Protein AF-A0A0F9MBW1-F1 (afdb_monomer)

pLDDT: mean 80.06, std 17.2, range [32.16, 95.31]

Structure (mmCIF, N/CA/C/O backbone):
data_AF-A0A0F9MBW1-F1
#
_entry.id   AF-A0A0F9MBW1-F1
#
loop_
_atom_site.group_PDB
_atom_site.id
_atom_site.type_symbol
_atom_site.label_atom_id
_atom_site.label_alt_id
_atom_site.label_comp_id
_atom_site.label_asym_id
_atom_site.label_entity_id
_atom_site.label_seq_id
_atom_site.pdbx_PDB_ins_code
_atom_site.Cartn_x
_atom_site.Cartn_y
_atom_site.Cartn_z
_atom_site.occupancy
_atom_site.B_iso_or_equiv
_atom_site.auth_seq_id
_atom_site.auth_comp_id
_atom_site.auth_asym_id
_atom_site.auth_atom_id
_atom_site.pdbx_PDB_model_num
ATOM 1 N N . PHE A 1 1 ? 19.759 -4.753 -9.877 1.00 51.06 1 PHE A N 1
ATOM 2 C CA . PHE A 1 1 ? 18.745 -3.764 -10.312 1.00 51.06 1 PHE A CA 1
ATOM 3 C C . PHE A 1 1 ? 19.351 -2.525 -10.999 1.00 51.06 1 PHE A C 1
ATOM 5 O O . PHE A 1 1 ? 18.823 -1.432 -10.860 1.00 51.06 1 PHE A O 1
ATOM 12 N N . GLY A 1 2 ? 20.449 -2.662 -11.759 1.00 46.53 2 GLY A N 1
ATOM 13 C CA . GLY A 1 2 ? 21.080 -1.531 -12.467 1.00 46.53 2 GLY A CA 1
ATOM 14 C C . GLY A 1 2 ? 20.546 -1.282 -13.882 1.00 46.53 2 GLY A C 1
ATOM 15 O O . GLY A 1 2 ? 20.955 -0.316 -14.520 1.00 46.53 2 GLY A O 1
ATOM 16 N N . ASP A 1 3 ? 19.652 -2.148 -14.358 1.00 53.72 3 ASP A N 1
ATOM 17 C CA . ASP A 1 3 ? 19.204 -2.194 -15.747 1.00 53.72 3 ASP A CA 1
ATOM 18 C C . ASP A 1 3 ? 18.261 -1.012 -16.078 1.00 53.72 3 ASP A C 1
ATOM 20 O O . ASP A 1 3 ? 17.336 -0.731 -15.304 1.00 53.72 3 ASP A O 1
ATOM 24 N N . PRO A 1 4 ? 18.495 -0.282 -17.187 1.00 54.12 4 PRO A N 1
ATOM 25 C CA . PRO A 1 4 ? 17.701 0.880 -17.587 1.00 54.12 4 PRO A CA 1
ATOM 26 C C . PRO A 1 4 ? 16.202 0.599 -17.759 1.00 54.12 4 PRO A C 1
ATOM 28 O O . PRO A 1 4 ? 15.406 1.523 -17.580 1.00 54.12 4 PRO A O 1
ATOM 31 N N . CYS A 1 5 ? 15.783 -0.648 -18.011 1.00 55.19 5 CYS A N 1
ATOM 32 C CA . CYS A 1 5 ? 14.356 -0.991 -18.090 1.00 55.19 5 CYS A CA 1
ATOM 33 C C . CYS A 1 5 ? 13.585 -0.747 -16.773 1.00 55.19 5 CYS A C 1
ATOM 35 O O . CYS A 1 5 ? 12.372 -0.544 -16.796 1.00 55.19 5 CYS A O 1
ATOM 37 N N . TYR A 1 6 ? 14.283 -0.672 -15.633 1.00 55.78 6 TYR A N 1
ATOM 38 C CA . TYR A 1 6 ? 13.708 -0.319 -14.328 1.00 55.78 6 TYR A CA 1
ATOM 39 C C . TYR A 1 6 ? 13.744 1.183 -14.018 1.00 55.78 6 TYR A C 1
ATOM 41 O O . TYR A 1 6 ? 13.388 1.569 -12.907 1.00 55.78 6 TYR A O 1
ATOM 49 N N . LYS A 1 7 ? 14.188 2.032 -14.954 1.00 57.25 7 LYS A N 1
ATOM 50 C CA . LYS A 1 7 ? 14.360 3.483 -14.750 1.00 57.25 7 LYS A CA 1
ATOM 51 C C . LYS A 1 7 ? 13.475 4.346 -15.650 1.00 57.25 7 LYS A C 1
ATOM 53 O O . LYS A 1 7 ? 13.418 5.551 -15.445 1.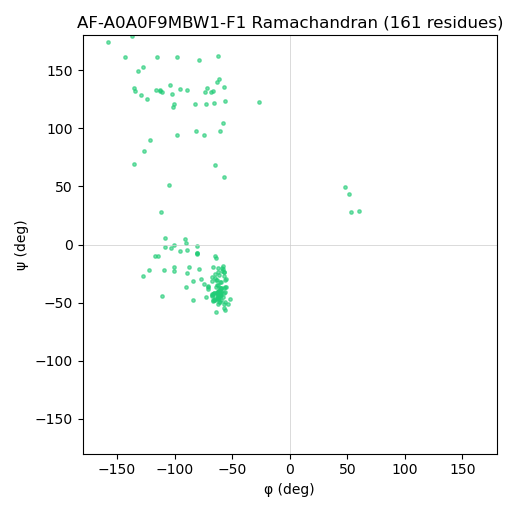00 57.25 7 LYS A O 1
ATOM 58 N N . ILE A 1 8 ? 12.807 3.749 -16.636 1.00 62.84 8 ILE A N 1
ATOM 59 C CA . ILE A 1 8 ? 12.010 4.476 -17.628 1.00 62.84 8 ILE A CA 1
ATOM 60 C C . ILE A 1 8 ? 10.529 4.370 -17.261 1.00 62.84 8 ILE A C 1
ATOM 62 O O . ILE A 1 8 ? 9.966 3.275 -17.212 1.00 62.84 8 ILE A O 1
ATOM 66 N N . GLY A 1 9 ? 9.898 5.514 -17.003 1.00 63.94 9 GLY A N 1
ATOM 67 C CA . GLY A 1 9 ? 8.449 5.616 -16.888 1.00 63.94 9 GLY A CA 1
ATOM 68 C C . GLY A 1 9 ? 7.769 5.651 -18.257 1.00 63.94 9 GLY A C 1
ATOM 69 O O . GLY A 1 9 ? 8.372 5.975 -19.279 1.00 63.94 9 GLY A O 1
ATOM 70 N N . SER A 1 10 ? 6.487 5.306 -18.295 1.00 77.44 10 SER A N 1
ATOM 71 C CA . SER A 1 10 ? 5.646 5.447 -19.488 1.00 77.44 10 SER A CA 1
ATOM 72 C C . SER A 1 10 ? 4.238 5.850 -19.076 1.00 77.44 10 SER A C 1
ATOM 74 O O . SER A 1 10 ? 3.841 5.635 -17.930 1.00 77.44 10 SER A O 1
ATOM 76 N N . SER A 1 11 ? 3.453 6.382 -20.012 1.00 82.62 11 SER A N 1
ATOM 77 C CA . SER A 1 11 ? 2.034 6.673 -19.770 1.00 82.62 11 SER A CA 1
ATOM 78 C C . SER A 1 11 ? 1.263 5.437 -19.288 1.00 82.62 11 SER A C 1
ATOM 80 O O . SER A 1 11 ? 0.457 5.541 -18.373 1.00 82.62 11 SER A O 1
ATOM 82 N N . LYS A 1 12 ? 1.586 4.243 -19.804 1.00 85.19 12 LYS A N 1
ATOM 83 C CA . LYS A 1 12 ? 0.986 2.981 -19.336 1.00 85.19 12 LYS A CA 1
ATOM 84 C C . LYS A 1 12 ? 1.358 2.646 -17.890 1.00 85.19 12 LYS A C 1
ATOM 86 O O . LYS A 1 12 ? 0.507 2.199 -17.129 1.00 85.19 12 LYS A O 1
ATOM 91 N N . LEU A 1 13 ? 2.619 2.856 -17.503 1.00 83.94 13 LEU A N 1
ATOM 92 C CA . LEU A 1 13 ? 3.056 2.651 -16.116 1.00 83.94 13 LEU A CA 1
ATOM 93 C C . LEU A 1 13 ? 2.426 3.678 -15.166 1.00 83.94 13 LEU A C 1
ATOM 95 O O . LEU A 1 13 ? 2.151 3.354 -14.016 1.00 83.94 13 LEU A O 1
ATOM 99 N N . MET A 1 14 ? 2.161 4.890 -15.650 1.00 86.06 14 MET A N 1
ATOM 100 C CA . MET A 1 14 ? 1.424 5.913 -14.912 1.00 86.06 14 MET A CA 1
ATOM 101 C C . MET A 1 14 ? -0.040 5.509 -14.703 1.00 86.06 14 MET A C 1
ATOM 103 O O . MET A 1 14 ? -0.518 5.563 -13.574 1.00 86.06 14 MET A O 1
ATOM 107 N N . ASP A 1 15 ? -0.744 5.060 -15.745 1.00 88.31 15 ASP A N 1
ATOM 108 C CA . ASP A 1 15 ? -2.126 4.580 -15.605 1.00 88.31 15 ASP A CA 1
ATOM 109 C C . ASP A 1 15 ? -2.202 3.397 -14.629 1.00 88.31 15 ASP A C 1
ATOM 111 O O . ASP A 1 15 ? -3.085 3.338 -13.772 1.00 88.31 15 ASP A O 1
ATOM 115 N N . PHE A 1 16 ? -1.223 2.489 -14.703 1.00 90.25 16 PHE A N 1
ATOM 116 C CA . PHE A 1 16 ? -1.067 1.404 -13.741 1.00 90.25 16 PHE A CA 1
ATOM 117 C C . PHE A 1 16 ? -0.853 1.921 -12.313 1.00 90.25 16 PHE A C 1
ATOM 119 O O . PHE A 1 16 ? -1.553 1.481 -11.404 1.00 90.25 16 PHE A O 1
ATOM 126 N N . CYS A 1 17 ? 0.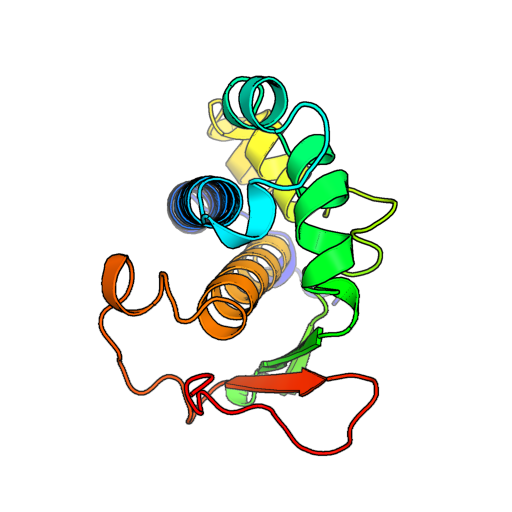075 2.865 -12.117 1.00 91.81 17 CYS A N 1
ATOM 127 C CA . CYS A 1 17 ? 0.342 3.499 -10.825 1.00 91.81 17 CYS A CA 1
ATOM 128 C C . CYS A 1 17 ? -0.929 4.090 -10.215 1.00 91.81 17 CYS A C 1
ATOM 130 O O . CYS A 1 17 ? -1.254 3.795 -9.068 1.00 91.81 17 CYS A O 1
ATOM 132 N N . LEU A 1 18 ? -1.661 4.895 -10.991 1.00 92.56 18 LEU A N 1
ATOM 133 C CA . LEU A 1 18 ? -2.877 5.557 -10.528 1.00 92.56 18 LEU A CA 1
ATOM 134 C C . LEU A 1 18 ? -3.944 4.537 -10.144 1.00 92.56 18 LEU A C 1
ATOM 136 O O . LEU A 1 18 ? -4.564 4.674 -9.091 1.00 92.56 18 LEU A O 1
ATOM 140 N N . LYS A 1 19 ? -4.124 3.495 -10.961 1.00 92.75 19 LYS A N 1
ATOM 141 C CA . LYS A 1 19 ? -5.088 2.434 -10.680 1.00 92.75 19 LYS A CA 1
ATOM 142 C C . LYS A 1 19 ? -4.710 1.666 -9.415 1.00 92.75 19 LYS A C 1
ATOM 144 O O . LYS A 1 19 ? -5.476 1.663 -8.461 1.00 92.75 19 LYS A O 1
ATOM 149 N N . VAL A 1 20 ? -3.516 1.075 -9.370 1.00 92.88 20 VAL A N 1
ATOM 150 C CA . VAL A 1 20 ? -3.070 0.255 -8.231 1.00 92.88 20 VAL A CA 1
ATOM 151 C C . VAL A 1 20 ? -2.963 1.074 -6.946 1.00 92.88 20 VAL A C 1
ATOM 153 O O . VAL A 1 20 ? -3.395 0.611 -5.897 1.00 92.88 20 VAL A O 1
ATOM 156 N N . GLY A 1 21 ? -2.441 2.299 -7.012 1.00 93.31 21 GLY A N 1
ATOM 157 C CA . GLY A 1 21 ? -2.371 3.197 -5.859 1.00 93.31 21 GLY A CA 1
ATOM 158 C C . GLY A 1 21 ? -3.752 3.542 -5.298 1.00 93.31 21 GLY A C 1
ATOM 159 O O . GLY A 1 21 ? -3.932 3.529 -4.080 1.00 93.31 21 GLY A O 1
ATOM 160 N N . THR A 1 22 ? -4.738 3.770 -6.173 1.00 92.69 22 THR A N 1
ATOM 161 C CA . THR A 1 22 ? -6.130 4.009 -5.762 1.00 92.69 22 THR A CA 1
ATOM 162 C C . THR A 1 22 ? -6.731 2.772 -5.100 1.00 92.69 22 THR A C 1
ATOM 164 O O . THR A 1 22 ? -7.315 2.899 -4.027 1.00 92.69 22 THR A O 1
ATOM 167 N N . GLU A 1 23 ? -6.549 1.581 -5.680 1.00 91.38 23 GLU A N 1
ATOM 168 C CA . GLU A 1 23 ? -7.043 0.322 -5.095 1.00 91.38 23 GLU A CA 1
ATOM 169 C C . GLU A 1 23 ? -6.444 0.067 -3.707 1.00 91.38 23 GLU A C 1
ATOM 171 O O . GLU A 1 23 ? -7.159 -0.271 -2.767 1.00 91.38 23 GLU A O 1
ATOM 176 N N . ILE A 1 24 ? -5.140 0.300 -3.539 1.00 93.88 24 ILE A N 1
ATOM 177 C CA . ILE A 1 24 ? -4.467 0.177 -2.241 1.00 93.88 24 ILE A CA 1
ATOM 178 C C . ILE A 1 24 ? -5.036 1.173 -1.226 1.00 93.88 24 ILE A C 1
ATOM 180 O O . ILE A 1 24 ? -5.311 0.796 -0.087 1.00 93.88 24 ILE A O 1
ATOM 184 N N . GLU A 1 25 ? -5.217 2.443 -1.611 1.00 93.31 25 GLU A N 1
ATOM 185 C CA . GLU A 1 25 ? -5.844 3.437 -0.734 1.00 93.31 25 GLU A CA 1
ATOM 186 C C . GLU A 1 25 ? -7.268 3.018 -0.356 1.00 93.31 25 GLU A C 1
ATOM 188 O O . GLU A 1 25 ? -7.660 3.205 0.789 1.00 93.31 25 GLU A O 1
ATOM 193 N N . THR A 1 26 ? -8.049 2.465 -1.282 1.00 91.00 26 THR A N 1
ATOM 194 C CA . THR A 1 26 ? -9.402 1.960 -1.005 1.00 91.00 26 THR A CA 1
ATOM 195 C C . THR A 1 26 ? -9.367 0.778 -0.040 1.00 91.00 26 THR A C 1
ATOM 197 O O . THR A 1 26 ? -10.064 0.807 0.970 1.00 91.00 26 THR A O 1
ATOM 200 N N . LEU A 1 27 ? -8.501 -0.211 -0.265 1.00 90.31 27 LEU A N 1
ATOM 201 C CA . LEU A 1 27 ? -8.364 -1.358 0.634 1.00 90.31 27 LEU A CA 1
ATOM 202 C C . LEU A 1 27 ? -7.954 -0.953 2.042 1.00 90.31 27 LEU A C 1
ATOM 204 O O . LEU A 1 27 ? -8.528 -1.450 3.003 1.00 90.31 27 LEU A O 1
ATOM 208 N N . PHE A 1 28 ? -6.998 -0.036 2.195 1.00 93.56 28 PHE A N 1
ATOM 209 C CA . PHE A 1 28 ? -6.631 0.444 3.525 1.00 93.56 28 PHE A CA 1
ATOM 210 C C . PHE A 1 28 ? -7.810 1.096 4.255 1.00 93.56 28 PHE A C 1
ATOM 212 O O . PHE A 1 28 ? -7.949 0.913 5.466 1.00 93.56 28 PHE A O 1
ATOM 219 N N . ARG A 1 29 ? -8.670 1.824 3.533 1.00 92.00 29 ARG A N 1
ATOM 220 C CA . ARG A 1 29 ? -9.888 2.419 4.099 1.00 92.00 29 ARG A CA 1
ATOM 221 C C . ARG A 1 29 ? -10.884 1.354 4.534 1.00 92.00 29 ARG A C 1
ATOM 223 O O . ARG A 1 29 ? -11.360 1.410 5.663 1.00 92.00 29 ARG A O 1
ATOM 230 N N . GLU A 1 30 ? -11.145 0.372 3.678 1.00 89.81 30 GLU A N 1
ATOM 231 C CA . GLU A 1 30 ? -12.034 -0.748 4.000 1.00 89.81 30 GLU A CA 1
ATOM 232 C C . GLU A 1 30 ? -11.516 -1.555 5.195 1.00 89.81 30 GLU A C 1
ATOM 234 O O . GLU A 1 30 ? -12.265 -1.800 6.140 1.00 89.81 30 GLU A O 1
ATOM 239 N N . ILE A 1 31 ? -10.213 -1.858 5.225 1.00 90.00 31 ILE A N 1
ATOM 240 C CA . ILE A 1 31 ? -9.557 -2.518 6.359 1.00 90.00 31 ILE A CA 1
ATOM 241 C C . ILE A 1 31 ? -9.771 -1.714 7.641 1.00 90.00 31 ILE A C 1
ATOM 243 O O . ILE A 1 31 ? -10.162 -2.280 8.658 1.00 90.00 31 ILE A O 1
ATOM 247 N N . LEU A 1 32 ? -9.525 -0.401 7.616 1.00 92.06 32 LEU A N 1
ATOM 248 C CA . LEU A 1 32 ? -9.674 0.462 8.791 1.00 92.06 32 LEU A CA 1
ATOM 249 C C . LEU A 1 32 ? -11.134 0.552 9.280 1.00 92.06 32 LEU A C 1
ATOM 251 O O . LEU A 1 32 ? -11.384 0.749 10.474 1.00 92.06 32 LEU A O 1
ATOM 255 N N . ASN A 1 33 ? -12.098 0.407 8.371 1.00 91.25 33 ASN A N 1
ATOM 256 C CA . ASN A 1 33 ? -13.530 0.404 8.668 1.00 91.25 33 ASN A CA 1
ATOM 257 C C . ASN A 1 33 ? -14.052 -0.945 9.185 1.00 91.25 33 ASN A C 1
ATOM 259 O O . ASN A 1 33 ? -15.186 -1.014 9.656 1.00 91.25 33 ASN A O 1
ATOM 263 N N . ASP A 1 34 ? -13.241 -2.003 9.157 1.00 89.00 34 ASP A N 1
ATOM 264 C CA . ASP A 1 34 ? -13.605 -3.297 9.727 1.00 89.00 34 ASP A CA 1
ATOM 265 C C . ASP A 1 34 ? -13.811 -3.189 11.254 1.00 89.00 34 ASP A C 1
ATOM 267 O O . ASP A 1 34 ? -13.054 -2.523 11.973 1.00 89.00 34 ASP A O 1
ATOM 271 N N . LYS A 1 35 ? -14.839 -3.886 11.754 1.00 89.62 35 LYS A N 1
ATOM 272 C CA . LYS A 1 35 ? -15.238 -3.913 13.169 1.00 89.62 35 LYS A CA 1
ATOM 273 C C . LYS A 1 35 ? -14.121 -4.371 14.106 1.00 89.62 35 LYS A C 1
ATOM 275 O O . LYS A 1 35 ? -14.109 -3.995 15.276 1.00 89.62 35 LYS A O 1
ATOM 280 N N . LYS A 1 36 ? -13.129 -5.126 13.613 1.00 88.56 36 LYS A N 1
ATOM 281 C CA . LYS A 1 36 ? -11.957 -5.546 14.409 1.00 88.56 36 LYS A CA 1
ATOM 282 C C . LYS A 1 36 ? -11.160 -4.368 14.996 1.00 88.56 36 LYS A C 1
ATOM 284 O O . LYS A 1 36 ? -10.324 -4.568 15.882 1.00 88.56 36 LYS A O 1
ATOM 289 N N . PHE A 1 37 ? -11.344 -3.165 14.452 1.00 91.38 37 PHE A N 1
ATOM 290 C CA . PHE A 1 37 ? -10.683 -1.942 14.899 1.00 91.38 37 PHE A CA 1
ATOM 291 C C . PHE A 1 37 ? -11.563 -1.062 15.790 1.00 91.38 37 PHE A C 1
ATOM 293 O O . PHE A 1 37 ? -11.082 -0.040 16.263 1.00 91.38 37 PHE A O 1
ATOM 300 N N . ASP A 1 38 ? -12.812 -1.445 16.077 1.00 92.44 38 ASP A N 1
ATOM 301 C CA . ASP A 1 38 ? -13.738 -0.619 16.868 1.00 92.44 38 ASP A CA 1
ATOM 302 C C . ASP A 1 38 ? -13.246 -0.373 18.306 1.00 92.44 38 ASP A C 1
ATOM 304 O O . ASP A 1 38 ? -13.609 0.628 18.919 1.00 92.44 38 ASP A O 1
ATOM 308 N N . SER A 1 39 ? -12.381 -1.247 18.831 1.00 93.00 39 SER A N 1
ATOM 309 C CA . SER A 1 39 ? -11.755 -1.092 20.149 1.00 93.00 39 SER A CA 1
ATOM 310 C C . SER A 1 39 ? -10.555 -0.135 20.168 1.00 93.00 39 SER A C 1
ATOM 312 O O . SER A 1 39 ? -10.001 0.121 21.235 1.00 93.00 39 SER A O 1
ATOM 314 N N . GLU A 1 40 ? -10.089 0.350 19.014 1.00 93.38 40 GLU A N 1
ATOM 315 C CA . GLU A 1 40 ? -8.950 1.266 18.945 1.00 93.38 40 GLU A CA 1
ATOM 316 C C . GLU A 1 40 ? -9.335 2.656 19.465 1.00 93.38 40 GLU A C 1
ATOM 318 O O . GLU A 1 40 ? -10.353 3.233 19.079 1.00 93.38 40 GLU A O 1
ATOM 323 N N . HIS A 1 41 ? -8.479 3.244 20.302 1.00 92.94 41 HIS A N 1
ATOM 324 C CA . HIS A 1 41 ? -8.704 4.596 20.817 1.00 92.94 41 HIS A CA 1
ATOM 325 C C . HIS A 1 41 ? -8.843 5.609 19.668 1.00 92.94 41 HIS A C 1
ATOM 327 O O . HIS A 1 41 ? -8.060 5.569 18.713 1.00 92.94 41 HIS A O 1
ATOM 333 N N . ASP A 1 42 ? -9.822 6.511 19.745 1.00 93.62 42 ASP A N 1
ATOM 334 C CA . ASP A 1 42 ? -10.136 7.520 18.721 1.00 93.62 42 ASP A CA 1
ATOM 335 C C . ASP A 1 42 ? -10.353 6.967 17.299 1.00 93.62 42 ASP A C 1
ATOM 337 O O . ASP A 1 42 ? -10.104 7.664 16.308 1.00 93.62 42 ASP A O 1
ATOM 341 N N . ILE A 1 43 ? -10.808 5.715 17.155 1.00 94.69 43 ILE A N 1
ATOM 342 C CA . ILE A 1 43 ? -10.976 5.095 15.832 1.00 94.69 43 ILE A CA 1
ATOM 343 C C . ILE A 1 43 ? -11.892 5.902 14.906 1.00 94.69 43 ILE A C 1
ATOM 345 O O . ILE A 1 43 ? -11.594 6.023 13.722 1.00 94.69 43 ILE A O 1
ATOM 349 N N . ALA A 1 44 ? -12.948 6.532 15.429 1.00 94.00 44 ALA A N 1
ATOM 350 C CA . ALA A 1 44 ? -13.840 7.379 14.635 1.00 94.00 44 ALA A CA 1
ATOM 351 C C . ALA A 1 44 ? -13.101 8.575 14.002 1.00 94.00 44 ALA A C 1
ATOM 353 O O . ALA A 1 44 ? -13.264 8.853 12.815 1.00 94.00 44 ALA A O 1
ATOM 354 N N . ILE A 1 45 ? -12.222 9.240 14.761 1.00 93.62 45 ILE A N 1
ATOM 355 C CA . ILE A 1 45 ? -11.403 10.353 14.257 1.00 93.62 45 ILE A CA 1
ATOM 356 C C . ILE A 1 45 ? -10.404 9.837 13.216 1.00 93.62 45 ILE A C 1
ATOM 358 O O . ILE A 1 45 ? -10.235 10.444 12.159 1.00 93.62 45 ILE A O 1
ATOM 362 N N . LYS A 1 46 ? -9.767 8.691 13.481 1.00 94.00 46 LYS A N 1
ATOM 363 C CA . LYS A 1 46 ? -8.805 8.062 12.562 1.00 94.00 46 LYS A CA 1
ATOM 364 C C . LYS A 1 46 ? -9.457 7.612 11.248 1.00 94.00 46 LYS A C 1
ATOM 366 O O . LYS A 1 46 ? -8.846 7.768 10.194 1.00 94.00 46 LYS A O 1
ATOM 371 N N . ARG A 1 47 ? -10.699 7.116 11.294 1.00 94.25 47 ARG A N 1
ATOM 372 C CA . ARG A 1 47 ? -11.514 6.772 10.115 1.00 94.25 47 ARG A CA 1
ATOM 373 C C . ARG A 1 47 ? -11.920 7.996 9.299 1.00 94.25 47 ARG A C 1
ATOM 375 O O . ARG A 1 47 ? -12.072 7.864 8.095 1.00 94.25 47 ARG A O 1
ATOM 382 N N . ASN A 1 48 ? -12.037 9.173 9.909 1.00 93.00 48 ASN A N 1
ATOM 383 C CA . ASN A 1 48 ? -12.303 10.413 9.175 1.00 93.00 48 ASN A CA 1
ATOM 384 C C . ASN A 1 48 ? -11.022 11.047 8.604 1.00 93.00 48 ASN A C 1
ATOM 386 O O . ASN A 1 48 ? -11.056 11.644 7.534 1.00 93.00 48 ASN A O 1
ATOM 390 N N . ASN A 1 49 ? -9.879 10.876 9.278 1.00 92.19 49 ASN A N 1
ATOM 391 C CA . ASN A 1 49 ? -8.585 11.457 8.896 1.00 92.19 49 ASN A CA 1
ATOM 392 C C . ASN A 1 49 ? -7.632 10.418 8.287 1.00 92.19 49 ASN A C 1
ATOM 394 O O . ASN A 1 49 ? -6.483 10.273 8.709 1.00 92.19 49 ASN A O 1
ATOM 398 N N . GLN A 1 50 ? -8.117 9.680 7.294 1.00 89.88 50 GLN A N 1
ATOM 399 C CA . GLN A 1 50 ? -7.402 8.565 6.676 1.00 89.88 50 GLN A CA 1
ATOM 400 C C . GLN A 1 50 ? -6.142 9.027 5.936 1.00 89.88 50 GLN A C 1
ATOM 402 O O . GLN A 1 50 ? -6.194 9.836 5.012 1.00 89.88 50 GLN A O 1
ATOM 407 N N . ASN A 1 51 ? -4.994 8.484 6.333 1.00 92.12 51 ASN A N 1
ATOM 408 C CA . ASN A 1 51 ? -3.706 8.706 5.687 1.00 92.12 51 ASN A CA 1
ATOM 409 C C . ASN A 1 51 ? -2.740 7.560 6.027 1.00 92.12 51 ASN A C 1
ATOM 411 O O . ASN A 1 51 ? -3.036 6.692 6.850 1.00 92.12 51 ASN A O 1
ATOM 415 N N . 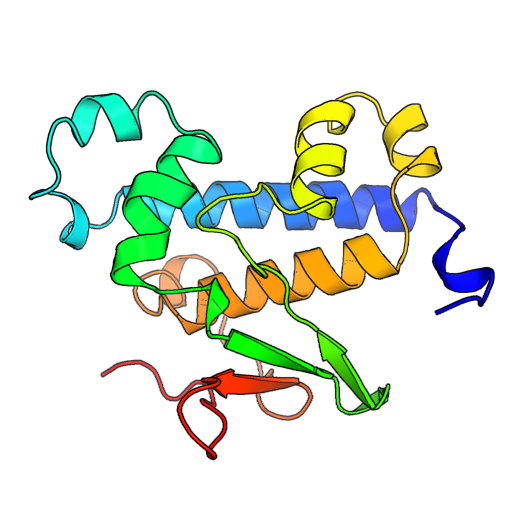ILE A 1 52 ? -1.558 7.572 5.411 1.00 92.94 52 ILE A N 1
ATOM 416 C CA . ILE A 1 52 ? -0.579 6.496 5.578 1.00 92.94 52 ILE A CA 1
ATOM 417 C C . ILE A 1 52 ? -0.067 6.349 7.014 1.00 92.94 52 ILE A C 1
ATOM 419 O O . ILE A 1 52 ? 0.238 5.237 7.432 1.00 92.94 52 ILE A O 1
ATOM 423 N N . ASP A 1 53 ? 0.003 7.430 7.793 1.00 94.19 53 ASP A N 1
ATOM 424 C CA . ASP A 1 53 ? 0.417 7.366 9.197 1.00 94.19 53 ASP A CA 1
ATOM 425 C C . ASP A 1 53 ? -0.651 6.699 10.064 1.00 94.19 53 ASP A C 1
ATOM 427 O O . ASP A 1 53 ? -0.319 5.901 10.941 1.00 94.19 53 ASP A O 1
ATOM 431 N N . VAL A 1 54 ? -1.932 6.941 9.770 1.00 94.88 54 VAL A N 1
ATOM 432 C CA . VAL A 1 54 ? -3.038 6.209 10.400 1.00 94.88 54 VAL A CA 1
ATOM 433 C C . VAL A 1 54 ? -2.945 4.718 10.086 1.00 94.88 54 VAL A C 1
ATOM 435 O O . VAL A 1 54 ? -3.023 3.901 11.003 1.00 94.88 54 VAL A O 1
ATOM 438 N N . TYR A 1 55 ? -2.711 4.344 8.826 1.00 94.31 55 TYR A N 1
ATOM 439 C CA . TYR A 1 55 ? -2.585 2.933 8.448 1.00 94.31 55 TYR A CA 1
ATOM 440 C C . TYR A 1 55 ? -1.394 2.265 9.142 1.00 94.31 55 TYR A C 1
ATOM 442 O O . TYR A 1 55 ? -1.553 1.199 9.734 1.00 94.31 55 TYR A O 1
ATOM 450 N N . LYS A 1 56 ? -0.230 2.922 9.184 1.00 94.25 56 LYS A N 1
ATOM 451 C CA . LYS A 1 56 ? 0.935 2.431 9.939 1.00 94.25 56 LYS A CA 1
ATOM 452 C C . LYS A 1 56 ? 0.648 2.276 11.431 1.00 94.25 56 LYS A C 1
ATOM 454 O O . LYS A 1 56 ? 1.135 1.343 12.049 1.00 94.25 56 LYS A O 1
ATOM 459 N N . LYS A 1 57 ? -0.129 3.177 12.033 1.00 93.50 57 LYS A N 1
ATOM 460 C CA . LYS A 1 57 ? -0.403 3.134 13.476 1.00 93.50 57 LYS A CA 1
ATOM 461 C C . LYS A 1 57 ? -1.436 2.076 13.863 1.00 93.50 57 LYS A C 1
ATOM 463 O O . LYS A 1 57 ? -1.395 1.597 14.989 1.00 93.50 57 LYS A O 1
ATOM 468 N N . ILE A 1 58 ? -2.376 1.758 12.975 1.00 93.19 58 ILE A N 1
ATOM 469 C CA . ILE A 1 58 ? -3.547 0.932 13.311 1.00 93.19 58 ILE A CA 1
ATOM 470 C C . ILE A 1 58 ? -3.504 -0.439 12.653 1.00 93.19 58 ILE A C 1
ATOM 472 O O . ILE A 1 58 ? -3.776 -1.445 13.300 1.00 93.19 58 ILE A O 1
ATOM 476 N N . ILE A 1 59 ? -3.148 -0.489 11.373 1.00 91.75 59 ILE A N 1
ATOM 477 C CA . ILE A 1 59 ? -3.199 -1.712 10.572 1.00 91.75 59 ILE A CA 1
ATOM 478 C C . ILE A 1 59 ? -1.921 -2.523 10.792 1.00 91.75 59 ILE A C 1
ATOM 480 O O . ILE A 1 59 ? -1.999 -3.712 11.090 1.00 91.75 59 ILE A O 1
ATOM 484 N N . GLU A 1 60 ? -0.749 -1.885 10.729 1.00 91.38 60 GLU A N 1
ATOM 485 C CA . GLU A 1 60 ? 0.534 -2.590 10.872 1.00 91.38 60 GLU A CA 1
ATOM 486 C C . GLU A 1 60 ? 0.683 -3.368 12.192 1.00 91.38 60 GLU A C 1
ATOM 488 O O . GLU A 1 60 ? 1.137 -4.504 12.123 1.00 91.38 60 GLU A O 1
ATOM 493 N N . PRO A 1 61 ? 0.277 -2.872 13.381 1.00 90.12 61 PRO A N 1
ATOM 494 C CA . PRO A 1 61 ? 0.419 -3.651 14.614 1.00 90.12 61 PRO A CA 1
ATOM 495 C C . PRO A 1 61 ? -0.431 -4.924 14.660 1.00 90.12 61 PRO A C 1
ATOM 497 O O . PRO A 1 61 ? -0.081 -5.851 15.383 1.00 90.12 61 PRO A O 1
ATOM 500 N N . LYS A 1 62 ? -1.551 -4.975 13.922 1.00 88.12 62 LYS A N 1
ATOM 501 C CA . LYS A 1 62 ? -2.425 -6.159 13.882 1.00 88.12 62 LYS A CA 1
ATOM 502 C C . LYS A 1 62 ? -2.043 -7.136 12.779 1.00 88.12 62 LYS A C 1
ATOM 504 O O . LYS A 1 62 ? -2.194 -8.338 12.964 1.00 88.12 62 LYS A O 1
ATOM 509 N N . TYR A 1 63 ? -1.602 -6.622 11.634 1.00 84.69 63 TYR A N 1
ATOM 510 C CA . TYR A 1 63 ? -1.314 -7.445 10.460 1.00 84.69 63 TYR A CA 1
ATOM 511 C C . TYR A 1 63 ? 0.162 -7.740 10.255 1.00 84.69 63 TYR A C 1
ATOM 513 O O . TYR A 1 63 ? 0.474 -8.678 9.534 1.00 84.69 63 TYR A O 1
ATOM 521 N N . GLU A 1 64 ? 1.054 -6.952 10.852 1.00 88.75 64 GLU A N 1
ATOM 522 C CA . GLU A 1 64 ? 2.506 -7.073 10.724 1.00 88.75 64 GLU A CA 1
ATOM 523 C C . GLU A 1 64 ? 2.954 -7.218 9.261 1.00 88.75 64 GLU A C 1
ATOM 525 O O . GLU A 1 64 ? 3.734 -8.106 8.921 1.00 88.75 64 GLU A O 1
ATOM 530 N N . LEU A 1 65 ? 2.468 -6.340 8.372 1.00 89.62 65 LEU A N 1
ATOM 531 C CA . LEU A 1 65 ? 2.682 -6.437 6.924 1.00 89.62 65 LEU A CA 1
ATOM 532 C C . LEU A 1 65 ? 4.172 -6.461 6.557 1.00 89.62 65 LEU A C 1
ATOM 534 O O . LEU A 1 65 ? 4.557 -7.060 5.553 1.00 89.62 65 LEU A O 1
ATOM 538 N N . ARG A 1 66 ? 5.030 -5.857 7.391 1.00 89.81 66 ARG A N 1
ATOM 539 C CA . ARG A 1 66 ? 6.494 -5.917 7.257 1.00 89.81 66 ARG A CA 1
ATOM 540 C C . ARG A 1 66 ? 7.080 -7.331 7.295 1.00 89.81 66 ARG A C 1
ATOM 542 O O . ARG A 1 66 ? 8.216 -7.506 6.860 1.00 89.81 66 ARG A O 1
ATOM 549 N N . ARG A 1 67 ? 6.367 -8.297 7.888 1.00 87.56 67 ARG A N 1
ATOM 550 C CA . ARG A 1 67 ? 6.811 -9.690 8.040 1.00 87.56 67 ARG A CA 1
ATOM 551 C C . ARG A 1 67 ? 6.602 -10.509 6.778 1.00 87.56 67 ARG A C 1
ATOM 553 O O . ARG A 1 67 ? 7.069 -11.638 6.744 1.00 87.56 67 ARG A O 1
ATOM 560 N N . TYR A 1 68 ? 5.942 -9.963 5.761 1.00 86.75 68 TYR A N 1
ATOM 561 C CA . TYR A 1 68 ? 5.671 -10.702 4.539 1.00 86.75 68 TYR A CA 1
ATOM 562 C C . TYR A 1 68 ? 6.576 -10.275 3.393 1.00 86.75 68 TYR A C 1
ATOM 564 O O . TYR A 1 68 ? 6.792 -9.084 3.138 1.00 86.75 68 TYR A O 1
ATOM 572 N N . SER A 1 69 ? 7.051 -11.277 2.663 1.00 88.00 69 SER A N 1
ATOM 573 C CA . SER A 1 69 ? 7.676 -11.116 1.358 1.00 88.00 69 SER A CA 1
ATOM 574 C C . SER A 1 69 ? 6.837 -11.791 0.276 1.00 88.00 69 SER A C 1
ATOM 576 O O . SER A 1 69 ? 5.962 -12.619 0.543 1.00 88.00 69 SER A O 1
ATOM 578 N N . LEU A 1 70 ? 7.088 -11.396 -0.967 1.00 86.00 70 LEU A N 1
ATOM 579 C CA . LEU A 1 70 ? 6.476 -11.975 -2.155 1.00 86.00 70 LEU A CA 1
ATOM 580 C C . LEU A 1 70 ? 7.565 -12.462 -3.094 1.00 86.00 70 LEU A C 1
ATOM 582 O O . LEU A 1 70 ? 8.408 -11.669 -3.519 1.00 86.00 70 LEU A O 1
ATOM 586 N N . PHE A 1 71 ? 7.498 -13.731 -3.482 1.00 83.38 71 PHE A N 1
ATOM 587 C CA . PHE A 1 71 ? 8.359 -14.287 -4.514 1.00 83.38 71 PHE A CA 1
ATOM 588 C C . PHE A 1 71 ? 7.620 -14.374 -5.847 1.00 83.38 71 PHE A C 1
ATOM 590 O O . PHE A 1 71 ? 6.592 -15.042 -5.987 1.00 83.38 71 PHE A O 1
ATOM 597 N N . VAL A 1 72 ? 8.169 -13.701 -6.855 1.00 79.81 72 VAL A N 1
ATOM 598 C CA . VAL A 1 72 ? 7.615 -13.648 -8.207 1.00 79.81 72 VAL A CA 1
ATOM 599 C C . VAL A 1 72 ? 8.349 -14.664 -9.074 1.00 79.81 72 VAL A C 1
ATOM 601 O O . VAL A 1 72 ? 9.407 -14.371 -9.640 1.00 79.81 72 VAL A O 1
ATOM 604 N N . LYS A 1 73 ? 7.779 -15.872 -9.188 1.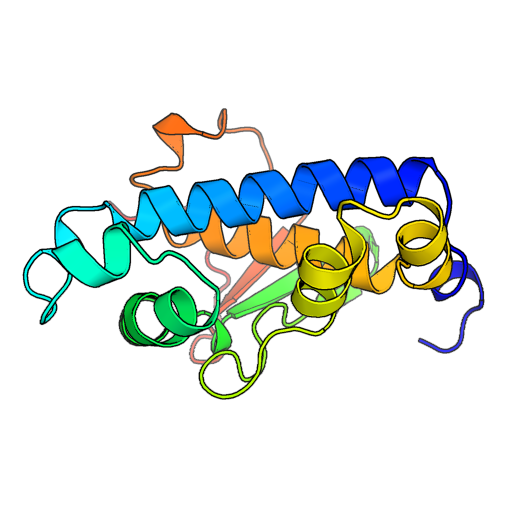00 76.62 73 LYS A N 1
ATOM 605 C CA . LYS A 1 73 ? 8.423 -17.032 -9.834 1.00 76.62 73 LYS A CA 1
ATOM 606 C C . LYS A 1 73 ? 8.964 -16.754 -11.241 1.00 76.62 73 LYS A C 1
ATOM 608 O O . LYS A 1 73 ? 10.115 -17.120 -11.484 1.00 76.62 73 LYS A O 1
ATOM 613 N N . PRO A 1 74 ? 8.217 -16.102 -12.162 1.00 75.19 74 PRO A N 1
ATOM 614 C CA . PRO A 1 74 ? 8.683 -15.918 -13.539 1.00 75.19 74 PRO A CA 1
ATOM 615 C C . PRO A 1 74 ? 9.994 -15.137 -13.659 1.00 75.19 74 PRO A C 1
ATOM 617 O O . PRO A 1 74 ? 10.785 -15.408 -14.556 1.00 75.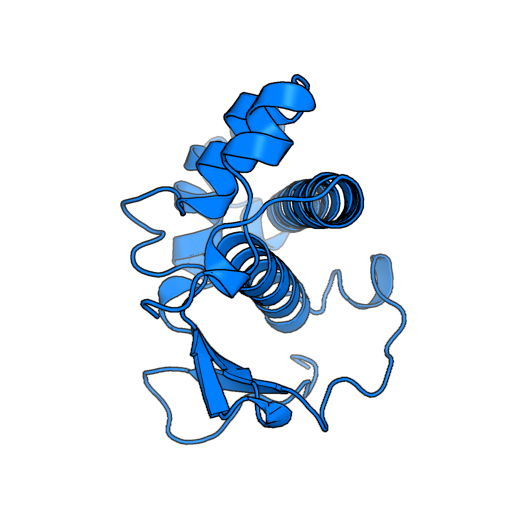19 74 PRO A O 1
ATOM 620 N N . ILE A 1 75 ? 10.235 -14.191 -12.748 1.00 79.56 75 ILE A N 1
ATOM 621 C CA . ILE A 1 75 ? 11.440 -13.349 -12.744 1.00 79.56 75 ILE A CA 1
ATOM 622 C C . ILE A 1 75 ? 12.412 -13.703 -11.614 1.00 79.56 75 ILE A C 1
ATOM 624 O O . ILE A 1 75 ? 13.486 -13.115 -11.539 1.00 79.56 75 ILE A O 1
ATOM 628 N N . LYS A 1 76 ? 12.058 -14.671 -10.756 1.00 84.19 76 LYS A N 1
ATOM 629 C CA . LYS A 1 76 ? 12.843 -15.123 -9.596 1.00 84.19 76 LYS A CA 1
ATOM 630 C C . LYS A 1 76 ? 13.281 -13.971 -8.686 1.00 84.19 76 LYS A C 1
ATOM 632 O O . LYS A 1 76 ? 14.428 -13.913 -8.250 1.00 84.19 76 LYS A O 1
ATOM 637 N N . VAL A 1 77 ? 12.365 -13.041 -8.425 1.00 84.62 77 VAL A N 1
ATOM 638 C CA . VAL A 1 77 ? 12.611 -11.886 -7.554 1.00 84.62 77 VAL A CA 1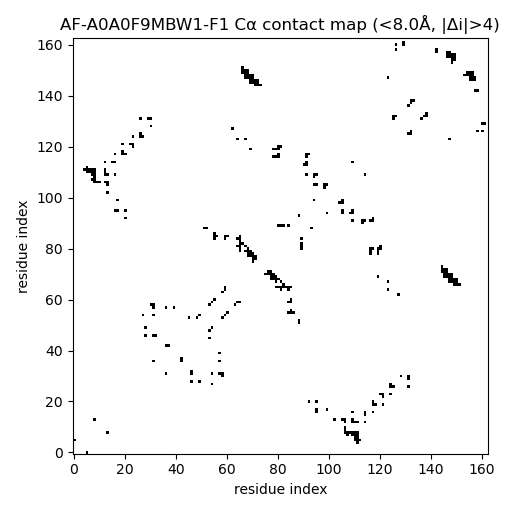
ATOM 639 C C . VAL A 1 77 ? 11.762 -12.010 -6.303 1.00 84.62 77 VAL A C 1
ATOM 641 O O . VAL A 1 77 ? 10.555 -12.227 -6.392 1.00 84.62 77 VAL A O 1
ATOM 644 N N . GLU A 1 78 ? 12.396 -11.813 -5.155 1.00 89.00 78 GLU A N 1
ATOM 645 C CA . GLU A 1 78 ? 11.716 -11.585 -3.888 1.00 89.00 78 GLU A CA 1
ATOM 646 C C . GLU A 1 78 ? 11.593 -10.079 -3.625 1.00 89.00 78 GLU A C 1
ATOM 648 O O . GLU A 1 78 ? 12.556 -9.324 -3.799 1.00 89.00 78 GLU A O 1
ATOM 653 N N . ILE A 1 79 ? 10.405 -9.631 -3.222 1.00 89.94 79 ILE A N 1
ATOM 654 C CA . ILE A 1 79 ? 10.134 -8.234 -2.878 1.00 89.94 79 ILE A CA 1
ATOM 655 C C . ILE A 1 79 ? 9.503 -8.113 -1.494 1.00 89.94 79 ILE A C 1
ATOM 657 O O . ILE A 1 79 ? 8.779 -8.995 -1.038 1.00 89.94 79 ILE A O 1
ATOM 661 N N . PHE A 1 80 ? 9.730 -6.958 -0.867 1.00 93.25 80 PHE A N 1
ATOM 662 C CA . PHE A 1 80 ? 9.240 -6.622 0.470 1.00 93.25 80 PHE A CA 1
ATOM 663 C C . PHE A 1 80 ? 8.486 -5.284 0.420 1.00 93.25 80 PHE A C 1
ATOM 665 O O . PHE A 1 80 ? 9.063 -4.234 0.726 1.00 93.25 80 PHE A O 1
ATOM 672 N N . PRO A 1 81 ? 7.210 -5.274 -0.008 1.00 93.81 81 PRO A N 1
ATOM 673 C CA . PRO A 1 81 ? 6.476 -4.036 -0.285 1.00 93.81 81 PRO A CA 1
ATOM 674 C C . PRO A 1 81 ? 6.326 -3.093 0.912 1.00 93.81 81 PRO A C 1
ATOM 676 O O . PRO A 1 81 ? 6.322 -1.871 0.741 1.00 93.81 81 PRO A O 1
ATOM 679 N N . PHE A 1 82 ? 6.232 -3.676 2.109 1.00 94.06 82 PHE A N 1
ATOM 680 C CA . PHE A 1 82 ? 6.029 -3.003 3.392 1.00 94.06 82 PHE A CA 1
ATOM 681 C C . PHE A 1 82 ? 7.262 -3.102 4.301 1.00 94.06 82 PHE A C 1
ATOM 683 O O . PHE A 1 82 ? 7.156 -3.061 5.528 1.00 94.06 82 PHE A O 1
ATOM 690 N N . ILE A 1 83 ? 8.462 -3.222 3.724 1.00 91.25 83 ILE A N 1
ATOM 691 C CA . ILE A 1 83 ? 9.687 -3.251 4.526 1.00 91.25 83 ILE A CA 1
ATOM 692 C C . ILE A 1 83 ? 9.780 -1.997 5.411 1.00 91.25 83 ILE A C 1
ATOM 694 O O . ILE A 1 83 ? 9.734 -0.866 4.925 1.00 91.25 83 ILE A O 1
ATOM 698 N N . LYS A 1 84 ? 9.908 -2.203 6.729 1.00 89.62 84 LYS A N 1
ATOM 699 C CA . LYS A 1 84 ? 9.941 -1.138 7.754 1.00 89.62 84 LYS A CA 1
ATOM 700 C C . LYS A 1 84 ? 8.678 -0.262 7.798 1.00 89.62 84 LYS A C 1
ATOM 702 O O . LYS A 1 84 ? 8.769 0.901 8.199 1.00 89.62 84 LYS A O 1
ATOM 707 N N . PHE A 1 85 ? 7.514 -0.798 7.423 1.00 92.38 85 PHE A N 1
ATOM 708 C CA . PHE A 1 85 ? 6.272 -0.023 7.364 1.00 92.38 85 PHE A CA 1
ATOM 709 C C . PHE A 1 85 ? 5.904 0.647 8.693 1.00 92.38 85 PHE A C 1
ATOM 711 O O . PHE A 1 85 ? 5.417 1.765 8.676 1.00 92.38 85 PHE A O 1
ATOM 718 N N . GLU A 1 86 ? 6.263 0.065 9.840 1.00 89.00 86 GLU A N 1
ATOM 719 C CA . GLU A 1 86 ? 6.073 0.687 11.165 1.00 89.00 86 GLU A CA 1
ATOM 720 C C . GLU A 1 86 ? 6.702 2.088 11.315 1.00 89.00 86 GLU A C 1
ATOM 722 O O . GLU A 1 86 ? 6.211 2.915 12.078 1.00 89.00 86 GLU A O 1
ATOM 727 N N . SER A 1 87 ? 7.797 2.363 10.598 1.00 89.75 87 SER A N 1
ATOM 728 C CA . SER A 1 87 ? 8.617 3.569 10.788 1.00 89.75 87 SER A CA 1
ATOM 729 C C . SER A 1 87 ? 8.751 4.411 9.526 1.00 89.75 87 SER A C 1
ATOM 731 O O . SER A 1 87 ? 9.040 5.606 9.606 1.00 89.75 87 SER A O 1
ATOM 733 N N . LYS A 1 88 ? 8.548 3.822 8.342 1.00 93.25 88 LYS A N 1
ATOM 734 C CA . LYS A 1 88 ? 8.752 4.500 7.062 1.00 93.25 88 LYS A CA 1
ATOM 735 C C . LYS A 1 88 ? 7.609 4.229 6.103 1.00 93.25 88 LYS A C 1
ATOM 737 O O . LYS A 1 88 ? 7.196 3.096 5.889 1.00 93.25 88 LYS A O 1
ATOM 742 N N . THR A 1 89 ? 7.152 5.297 5.458 1.00 94.56 89 THR A N 1
ATOM 743 C CA . THR A 1 89 ? 6.263 5.176 4.304 1.00 94.56 89 THR A CA 1
ATOM 744 C C . THR A 1 89 ? 7.041 4.564 3.133 1.00 94.56 89 THR A C 1
ATOM 746 O O . THR A 1 89 ? 8.144 5.049 2.848 1.00 94.56 89 THR A O 1
ATOM 749 N N . PRO A 1 90 ? 6.510 3.534 2.448 1.00 94.69 90 PRO A N 1
ATOM 750 C CA . PRO A 1 90 ? 7.174 2.940 1.299 1.00 94.69 90 PRO A CA 1
ATOM 751 C C . PRO A 1 90 ? 7.355 3.961 0.177 1.00 94.69 90 PRO A C 1
ATOM 753 O O . PRO A 1 90 ? 6.485 4.799 -0.057 1.00 94.69 90 PRO A O 1
ATOM 756 N N . GLU A 1 91 ? 8.483 3.892 -0.526 1.00 93.44 91 GLU A N 1
ATOM 757 C CA . GLU A 1 91 ? 8.843 4.912 -1.517 1.00 93.44 91 GLU A CA 1
ATOM 758 C C . GLU A 1 91 ? 7.838 4.994 -2.671 1.00 93.44 91 GLU A C 1
ATOM 760 O O . GLU A 1 91 ? 7.421 6.087 -3.050 1.00 93.44 91 GLU A O 1
ATOM 765 N N . TRP A 1 92 ? 7.356 3.841 -3.146 1.00 94.06 92 TRP A N 1
ATOM 766 C CA . TRP A 1 92 ? 6.297 3.777 -4.153 1.00 94.06 92 TRP A CA 1
ATOM 767 C C . TRP A 1 92 ? 5.038 4.534 -3.691 1.00 94.06 92 TRP A C 1
ATOM 769 O O . TRP A 1 92 ? 4.466 5.297 -4.462 1.00 94.06 92 TRP A O 1
ATOM 779 N N . PHE A 1 93 ? 4.642 4.417 -2.419 1.00 95.31 93 PHE A N 1
ATOM 780 C CA . PHE A 1 93 ? 3.464 5.118 -1.905 1.00 95.31 93 PHE A CA 1
ATOM 781 C C . PHE A 1 93 ? 3.713 6.625 -1.800 1.00 95.31 93 PHE A C 1
ATOM 783 O O . PHE A 1 93 ? 2.836 7.405 -2.149 1.00 95.31 93 PHE A O 1
ATOM 790 N N . LYS A 1 94 ? 4.916 7.059 -1.391 1.00 94.81 94 LYS A N 1
ATOM 791 C CA . LYS A 1 94 ? 5.255 8.494 -1.348 1.00 94.81 94 LYS A CA 1
ATOM 792 C C . LYS A 1 94 ? 5.156 9.147 -2.721 1.00 94.81 94 LYS A C 1
ATOM 794 O O . LYS A 1 94 ? 4.561 10.215 -2.833 1.00 94.81 94 LYS A O 1
ATOM 799 N N . ILE A 1 95 ? 5.743 8.513 -3.739 1.00 93.31 95 ILE A N 1
ATOM 800 C CA . ILE A 1 95 ? 5.731 9.025 -5.114 1.00 93.31 95 ILE A CA 1
ATOM 801 C C . ILE A 1 95 ? 4.289 9.107 -5.612 1.00 93.31 95 ILE A C 1
ATOM 803 O O . ILE A 1 95 ? 3.862 10.166 -6.064 1.00 93.31 95 ILE A O 1
ATOM 807 N N . TYR A 1 96 ? 3.516 8.028 -5.446 1.00 94.56 96 TYR A N 1
ATOM 808 C CA . TYR A 1 96 ? 2.096 8.018 -5.793 1.00 94.56 96 TYR A CA 1
ATOM 809 C C . TYR A 1 96 ? 1.325 9.134 -5.071 1.00 94.56 96 TYR A C 1
ATOM 811 O O . TYR A 1 96 ? 0.725 9.977 -5.728 1.00 94.56 96 TYR A O 1
ATOM 819 N N . SER A 1 97 ? 1.363 9.209 -3.738 1.00 93.38 97 SER A N 1
ATOM 820 C CA . SER A 1 97 ? 0.574 10.193 -2.985 1.00 93.38 97 SER A CA 1
ATOM 821 C C . SER A 1 97 ? 0.948 11.637 -3.308 1.00 93.38 97 SER A C 1
ATOM 823 O O . SER A 1 97 ? 0.066 12.494 -3.319 1.00 93.38 97 SER A O 1
ATOM 825 N N . LYS A 1 98 ? 2.232 11.910 -3.575 1.00 93.94 98 LYS A N 1
ATOM 826 C CA . LYS A 1 98 ? 2.720 13.246 -3.933 1.00 93.94 98 LYS A CA 1
ATOM 827 C C . LYS A 1 98 ? 2.297 13.649 -5.346 1.00 93.94 98 LYS A C 1
ATOM 829 O O . LYS A 1 98 ? 1.844 14.773 -5.545 1.00 93.94 98 LYS A O 1
ATOM 834 N N . ASP A 1 99 ? 2.441 12.742 -6.311 1.00 93.38 99 ASP A N 1
ATOM 835 C CA . ASP A 1 99 ? 2.329 13.062 -7.736 1.00 93.38 99 ASP A CA 1
ATOM 836 C C . ASP A 1 99 ? 1.038 12.520 -8.395 1.00 93.38 99 ASP A C 1
ATOM 838 O O . ASP A 1 99 ? 0.852 12.704 -9.595 1.00 93.38 99 ASP A O 1
ATOM 842 N N . LYS A 1 100 ? 0.084 11.918 -7.657 1.00 91.31 100 LYS A N 1
ATOM 843 C CA . LYS A 1 100 ? -1.165 11.349 -8.230 1.00 91.31 100 LYS A CA 1
ATOM 844 C C . LYS A 1 100 ? -2.035 12.340 -9.011 1.00 91.31 100 LYS A C 1
ATOM 846 O O . LYS A 1 100 ? -2.824 11.931 -9.860 1.00 91.31 100 LYS A O 1
ATOM 851 N N . HIS A 1 101 ? -1.876 13.639 -8.764 1.00 92.12 101 HIS A N 1
ATOM 852 C CA . HIS A 1 101 ? -2.550 14.709 -9.510 1.00 92.12 101 HIS A CA 1
ATOM 853 C C . HIS A 1 101 ? -1.634 15.414 -10.530 1.00 92.12 101 HIS A C 1
ATOM 855 O O . HIS A 1 101 ? -2.106 16.257 -11.288 1.00 92.12 101 HIS A O 1
ATOM 861 N N . ASN A 1 102 ? -0.345 15.054 -10.595 1.00 91.00 102 ASN A N 1
ATOM 862 C CA . ASN A 1 102 ? 0.629 15.576 -11.552 1.00 91.00 102 ASN A CA 1
ATOM 863 C C . ASN A 1 102 ? 1.228 14.441 -12.396 1.00 91.00 102 ASN A C 1
ATOM 865 O O . ASN A 1 102 ? 2.268 13.860 -12.085 1.00 91.00 102 ASN A O 1
ATOM 869 N N . LYS A 1 103 ? 0.570 14.172 -13.525 1.00 85.06 103 LYS A N 1
ATOM 870 C CA . LYS A 1 103 ? 0.935 13.101 -14.460 1.00 85.06 103 LYS A CA 1
ATOM 871 C C . LYS A 1 103 ? 2.367 13.203 -14.992 1.00 85.06 103 LYS A C 1
ATOM 873 O O . LYS A 1 103 ? 3.022 12.179 -15.159 1.00 85.06 103 LYS A O 1
ATOM 878 N N . LEU A 1 104 ? 2.855 14.418 -15.253 1.00 86.94 104 LEU A N 1
ATOM 879 C CA . LEU A 1 104 ? 4.199 14.630 -15.797 1.00 86.94 104 LEU A CA 1
ATOM 880 C C . LEU A 1 104 ? 5.272 14.219 -14.788 1.00 86.94 104 LEU A C 1
ATOM 882 O O . LEU A 1 104 ? 6.165 13.445 -15.130 1.00 86.94 104 LEU A O 1
ATOM 886 N N . ASN A 1 105 ? 5.132 14.661 -13.537 1.00 88.31 105 ASN A N 1
ATOM 887 C CA . ASN A 1 105 ? 6.035 14.250 -12.462 1.00 88.31 105 ASN A CA 1
ATOM 888 C C . ASN A 1 105 ? 5.943 12.744 -12.208 1.00 88.31 105 ASN A C 1
ATOM 890 O O . ASN A 1 105 ? 6.963 12.078 -12.037 1.00 88.31 105 ASN A O 1
ATOM 894 N N . LEU A 1 106 ? 4.728 12.191 -12.234 1.00 87.38 106 LEU A N 1
ATOM 895 C CA . LEU A 1 106 ? 4.526 10.771 -11.988 1.00 87.38 106 LEU A CA 1
ATOM 896 C C . LEU A 1 106 ? 5.230 9.909 -13.045 1.00 87.38 106 LEU A C 1
ATOM 898 O O . LEU A 1 106 ? 5.880 8.940 -12.682 1.00 87.38 106 LEU A O 1
ATOM 902 N N . ILE A 1 107 ? 5.193 10.279 -14.330 1.00 86.81 107 ILE A N 1
ATOM 903 C CA . ILE A 1 107 ? 5.935 9.568 -15.391 1.00 86.81 107 ILE A CA 1
ATOM 904 C C . ILE A 1 107 ? 7.454 9.646 -15.180 1.00 86.81 107 ILE A C 1
ATOM 906 O O . ILE A 1 107 ? 8.158 8.690 -15.489 1.00 86.81 107 ILE A O 1
ATOM 910 N N . GLN A 1 108 ? 7.972 10.759 -14.664 1.00 86.06 108 GLN A N 1
ATOM 911 C CA . GLN A 1 108 ? 9.412 10.926 -14.436 1.00 86.06 108 GLN A CA 1
ATOM 912 C C . GLN A 1 108 ? 9.913 10.123 -13.230 1.00 86.06 108 GLN A C 1
ATOM 914 O O . GLN A 1 108 ? 11.037 9.624 -13.244 1.00 86.06 108 GLN A O 1
ATOM 919 N N . ASN A 1 109 ? 9.077 9.985 -12.199 1.00 88.56 109 ASN A N 1
ATOM 920 C CA . ASN A 1 109 ? 9.465 9.388 -10.921 1.00 88.56 109 ASN A CA 1
ATOM 921 C C . ASN A 1 109 ? 9.005 7.928 -10.771 1.00 88.56 109 ASN A C 1
ATOM 923 O O . ASN A 1 109 ? 9.572 7.166 -9.984 1.00 88.56 109 ASN A O 1
ATOM 927 N N . TRP A 1 110 ? 7.972 7.507 -11.504 1.00 89.31 110 TRP A N 1
ATOM 928 C CA . TRP A 1 110 ? 7.428 6.157 -11.428 1.00 89.31 110 TRP A CA 1
ATOM 929 C C . TRP A 1 110 ? 8.122 5.203 -12.396 1.00 89.31 110 TRP A C 1
ATOM 931 O O . TRP A 1 110 ? 8.269 5.482 -13.583 1.00 89.31 110 TRP A O 1
ATOM 941 N N . ASN A 1 111 ? 8.501 4.027 -11.900 1.00 88.50 111 ASN A N 1
ATOM 942 C CA . ASN A 1 111 ? 9.233 3.040 -12.678 1.00 88.50 111 ASN A CA 1
ATOM 943 C C . ASN A 1 111 ? 8.693 1.618 -12.449 1.00 88.50 111 ASN A C 1
ATOM 945 O O . ASN A 1 111 ? 7.748 1.390 -11.683 1.00 88.50 111 ASN A O 1
ATOM 949 N N . MET A 1 112 ? 9.288 0.637 -13.130 1.00 86.50 112 MET A N 1
ATOM 950 C CA . MET A 1 112 ? 8.849 -0.757 -13.037 1.00 86.50 112 MET A CA 1
ATOM 951 C C . MET A 1 112 ? 9.031 -1.344 -11.626 1.00 86.50 112 MET A C 1
ATOM 953 O O . MET A 1 112 ? 8.214 -2.152 -11.196 1.00 86.50 112 MET A O 1
ATOM 957 N N . MET A 1 113 ? 10.034 -0.899 -10.860 1.00 86.94 113 MET A N 1
ATOM 958 C CA . MET A 1 113 ? 10.202 -1.329 -9.465 1.00 86.94 113 MET A CA 1
ATOM 959 C C . MET A 1 113 ? 9.070 -0.808 -8.580 1.00 86.94 113 MET A C 1
ATOM 961 O O . MET A 1 113 ? 8.497 -1.576 -7.815 1.00 86.94 113 MET A O 1
ATOM 965 N N . HIS A 1 114 ? 8.683 0.462 -8.718 1.00 92.00 114 HIS A N 1
ATOM 966 C CA . HIS A 1 114 ? 7.522 1.004 -8.006 1.00 92.00 114 HIS A CA 1
ATOM 967 C C . HIS A 1 114 ? 6.235 0.255 -8.381 1.00 92.00 114 HIS A C 1
ATOM 969 O O . HIS A 1 114 ? 5.411 -0.045 -7.517 1.00 92.00 114 HIS A O 1
ATOM 975 N N . SER A 1 115 ? 6.103 -0.131 -9.653 1.00 91.38 115 SER A N 1
ATOM 976 C CA . SER A 1 115 ? 4.983 -0.947 -10.143 1.00 91.38 115 SER A CA 1
ATOM 977 C C . SER A 1 115 ? 4.958 -2.333 -9.495 1.00 91.38 115 SER A C 1
ATOM 979 O O . SER A 1 115 ? 3.927 -2.762 -8.989 1.00 91.38 115 SER A O 1
ATOM 981 N N . LEU A 1 116 ? 6.108 -3.007 -9.443 1.00 90.00 116 LEU A N 1
ATOM 982 C CA . LEU A 1 116 ? 6.248 -4.319 -8.820 1.00 90.00 116 LEU A CA 1
ATOM 983 C C . LEU A 1 116 ? 5.942 -4.271 -7.315 1.00 90.00 116 LEU A C 1
ATOM 985 O O . LEU A 1 116 ? 5.189 -5.098 -6.808 1.00 90.00 116 LEU A O 1
ATOM 989 N N . PHE A 1 117 ? 6.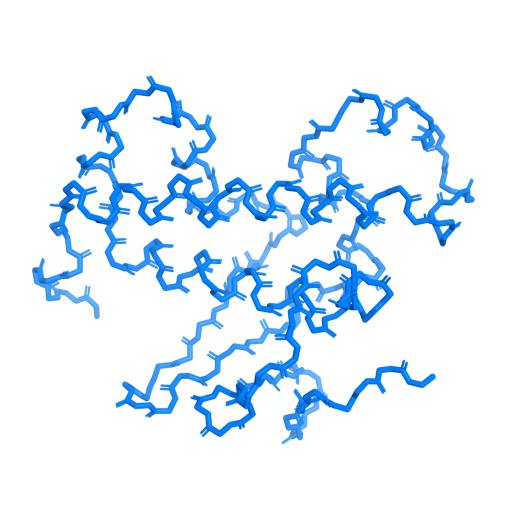486 -3.278 -6.607 1.00 93.19 117 PHE A N 1
ATOM 990 C CA . PHE A 1 117 ? 6.267 -3.109 -5.170 1.00 93.19 117 PHE A CA 1
ATOM 991 C C . PHE A 1 117 ? 4.819 -2.743 -4.842 1.00 93.19 117 PHE A C 1
ATOM 993 O O . PHE A 1 117 ? 4.258 -3.312 -3.913 1.00 93.19 117 PHE A O 1
ATOM 1000 N N . SER A 1 118 ? 4.198 -1.836 -5.600 1.00 94.69 118 SER A N 1
ATOM 1001 C CA . SER A 1 118 ? 2.788 -1.480 -5.390 1.00 94.69 118 SER A CA 1
ATOM 1002 C C . SER A 1 118 ? 1.856 -2.656 -5.681 1.00 94.69 118 SER A C 1
ATOM 1004 O O . SER A 1 118 ? 0.975 -2.939 -4.877 1.00 94.69 118 SER A O 1
ATOM 1006 N N . LEU A 1 119 ? 2.092 -3.420 -6.750 1.00 91.88 119 LEU A N 1
ATOM 1007 C CA . LEU A 1 119 ? 1.324 -4.641 -7.003 1.00 91.88 119 LEU A CA 1
ATOM 1008 C C . LEU A 1 119 ? 1.487 -5.661 -5.872 1.00 91.88 119 LEU A C 1
ATOM 1010 O O . LEU A 1 119 ? 0.512 -6.267 -5.436 1.00 91.88 119 LEU A O 1
ATOM 1014 N N . GLY A 1 120 ? 2.711 -5.827 -5.372 1.00 90.69 120 GLY A N 1
ATOM 1015 C CA . GLY A 1 120 ? 2.958 -6.691 -4.229 1.00 90.69 120 GLY A CA 1
ATOM 1016 C C . GLY A 1 120 ? 2.239 -6.215 -2.966 1.00 90.69 120 GLY A C 1
ATOM 1017 O O . GLY A 1 120 ? 1.616 -7.011 -2.272 1.00 90.69 120 GLY A O 1
ATOM 1018 N N . ALA A 1 121 ? 2.262 -4.912 -2.688 1.00 93.00 121 ALA A N 1
ATOM 1019 C CA . ALA A 1 121 ? 1.524 -4.329 -1.572 1.00 93.00 121 ALA A CA 1
ATOM 1020 C C . ALA A 1 121 ? 0.023 -4.616 -1.682 1.00 93.00 121 ALA A C 1
ATOM 1022 O O . ALA A 1 121 ? -0.586 -5.039 -0.703 1.00 93.00 121 ALA A O 1
ATOM 1023 N N . LEU A 1 122 ? -0.550 -4.446 -2.877 1.00 91.06 122 LEU A N 1
ATOM 1024 C CA . LEU A 1 122 ? -1.950 -4.756 -3.147 1.00 91.06 122 LEU A CA 1
ATOM 1025 C C . LEU A 1 122 ? -2.272 -6.221 -2.819 1.00 91.06 122 LEU A C 1
ATOM 1027 O O . LEU A 1 122 ? -3.195 -6.488 -2.057 1.00 91.06 122 LEU A O 1
ATOM 1031 N N . LEU A 1 123 ? -1.477 -7.161 -3.330 1.00 86.56 123 LEU A N 1
ATOM 1032 C CA . LEU A 1 123 ? -1.677 -8.591 -3.081 1.00 86.56 123 LEU A CA 1
ATOM 1033 C C . LEU A 1 123 ? -1.567 -8.952 -1.597 1.00 86.56 123 LEU A C 1
ATOM 1035 O O . LEU A 1 123 ? -2.397 -9.706 -1.094 1.00 86.56 123 LEU A O 1
ATOM 1039 N N . LEU A 1 124 ? -0.582 -8.395 -0.884 1.00 86.50 124 LEU A N 1
ATOM 1040 C CA . LEU A 1 124 ? -0.438 -8.621 0.555 1.00 86.50 124 LEU A CA 1
ATOM 1041 C C . LEU A 1 124 ? -1.649 -8.113 1.336 1.00 86.50 124 LEU A C 1
ATOM 1043 O O . LEU A 1 124 ? -2.059 -8.776 2.285 1.00 86.50 124 LEU A O 1
ATOM 1047 N N . LEU A 1 125 ? -2.221 -6.969 0.954 1.00 86.81 125 LEU A N 1
ATOM 1048 C CA . LEU A 1 125 ? -3.413 -6.431 1.612 1.00 86.81 125 LEU A CA 1
ATOM 1049 C C . LEU A 1 125 ? -4.642 -7.303 1.369 1.00 86.81 125 LEU A C 1
ATOM 1051 O O . LEU A 1 125 ? -5.375 -7.563 2.315 1.00 86.81 125 LEU A O 1
ATOM 1055 N N . VAL A 1 126 ? -4.841 -7.778 0.138 1.00 81.75 126 VAL A N 1
ATOM 1056 C CA . VAL A 1 126 ? -5.955 -8.679 -0.196 1.00 81.75 126 VAL A CA 1
ATOM 1057 C C . VAL A 1 126 ? -5.841 -9.984 0.588 1.00 81.75 126 VAL A C 1
ATOM 1059 O O . VAL A 1 126 ? -6.772 -10.372 1.285 1.00 81.75 126 VAL A O 1
ATOM 1062 N N . ILE A 1 127 ? -4.673 -10.626 0.543 1.00 75.19 127 ILE A N 1
ATOM 1063 C CA . ILE A 1 127 ? -4.484 -11.967 1.114 1.00 75.19 127 ILE A CA 1
ATOM 1064 C C . ILE A 1 127 ? -4.497 -11.946 2.643 1.00 75.19 127 ILE A C 1
ATOM 1066 O O . ILE A 1 127 ? -5.030 -12.858 3.271 1.00 75.19 127 ILE A O 1
ATOM 1070 N N . ASN A 1 128 ? -3.963 -10.893 3.265 1.00 72.50 128 ASN A N 1
ATOM 1071 C CA . ASN A 1 128 ? -4.039 -10.744 4.718 1.00 72.50 128 ASN A CA 1
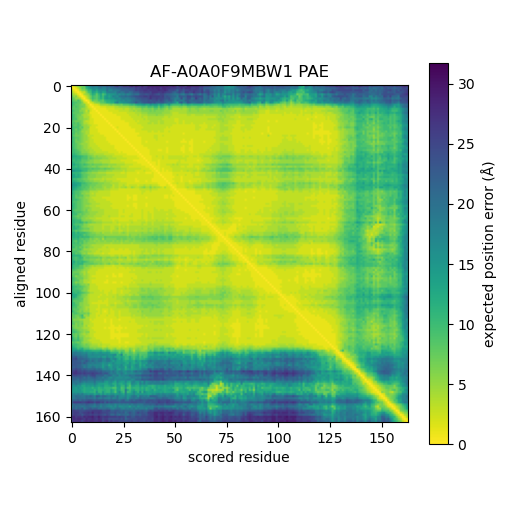ATOM 1072 C C . ASN A 1 128 ? -5.391 -10.192 5.194 1.00 72.50 128 ASN A C 1
ATOM 1074 O O . ASN A 1 128 ? -5.591 -10.065 6.402 1.00 72.50 128 ASN A O 1
ATOM 1078 N N . HIS A 1 129 ? -6.335 -9.890 4.295 1.00 72.88 129 HIS A N 1
ATOM 1079 C CA . HIS A 1 129 ? -7.655 -9.388 4.668 1.00 72.88 129 HIS A CA 1
ATOM 1080 C C . HIS A 1 129 ? -8.824 -10.057 3.913 1.00 72.88 129 HIS A C 1
ATOM 1082 O O . HIS A 1 129 ? -9.540 -9.393 3.156 1.00 72.88 129 HIS A O 1
ATOM 1088 N N . PRO A 1 130 ? -9.103 -11.349 4.185 1.00 62.62 130 PRO A N 1
ATOM 1089 C CA . PRO A 1 130 ? -10.118 -12.112 3.449 1.00 62.62 130 PRO A CA 1
ATOM 1090 C C . PRO A 1 130 ? -11.539 -11.550 3.567 1.00 62.62 130 PRO A C 1
ATOM 1092 O O . PRO A 1 130 ? -12.336 -11.689 2.649 1.00 62.62 130 PRO A O 1
ATOM 1095 N N . SER A 1 131 ? -11.862 -10.828 4.651 1.00 62.22 131 SER A N 1
ATOM 1096 C CA . SER A 1 131 ? -13.183 -10.194 4.828 1.00 62.22 131 SER A CA 1
ATOM 1097 C C . SER A 1 131 ? -13.505 -9.106 3.789 1.00 62.22 131 SER A C 1
ATOM 1099 O O . SER A 1 131 ? -14.655 -8.660 3.699 1.00 62.22 131 SER A O 1
ATOM 1101 N N . VAL A 1 132 ? -12.509 -8.678 3.007 1.00 60.34 132 VAL A N 1
ATOM 1102 C CA . VAL A 1 132 ? -12.640 -7.724 1.893 1.00 60.34 132 VAL A CA 1
ATOM 1103 C C . VAL A 1 132 ? -12.327 -8.374 0.544 1.00 60.34 132 VAL A C 1
ATOM 1105 O O . VAL A 1 132 ? -12.648 -7.789 -0.489 1.00 60.34 132 VAL A O 1
ATOM 1108 N N . GLU A 1 133 ? -11.796 -9.600 0.531 1.00 54.69 133 GLU A N 1
ATOM 1109 C CA . GLU A 1 133 ? -11.518 -10.365 -0.688 1.00 54.69 133 GLU A CA 1
ATOM 1110 C C . GLU A 1 133 ? -12.798 -10.525 -1.521 1.00 54.69 133 GLU A C 1
ATOM 1112 O O . GLU A 1 133 ? -12.849 -10.008 -2.633 1.00 54.69 133 GLU A O 1
ATOM 1117 N N . ASP A 1 134 ? -13.881 -11.045 -0.934 1.00 51.19 134 ASP A N 1
ATOM 1118 C CA . ASP A 1 134 ? -15.175 -11.218 -1.623 1.00 51.19 134 ASP A CA 1
ATOM 1119 C C . ASP A 1 134 ? -15.872 -9.900 -2.001 1.00 51.19 134 ASP A C 1
ATOM 1121 O O . ASP A 1 134 ? -16.762 -9.871 -2.854 1.00 51.19 134 ASP A O 1
ATOM 1125 N N . LYS A 1 135 ? -15.497 -8.788 -1.358 1.00 51.19 135 LYS A N 1
ATOM 1126 C CA . LYS A 1 135 ? -16.114 -7.473 -1.593 1.00 51.19 135 LYS A CA 1
ATOM 1127 C C . LYS A 1 135 ? -15.429 -6.686 -2.705 1.00 51.19 135 LYS A C 1
ATOM 1129 O O . LYS A 1 135 ? -16.058 -5.797 -3.275 1.00 51.19 135 LYS A O 1
ATOM 1134 N N . VAL A 1 136 ? -14.154 -6.969 -2.982 1.00 49.47 136 VAL A N 1
ATOM 1135 C CA . VAL A 1 136 ? -13.307 -6.119 -3.837 1.00 49.47 136 VAL A CA 1
ATOM 1136 C C . VAL A 1 136 ? -12.631 -6.902 -4.968 1.00 49.47 136 VAL A C 1
ATOM 1138 O O . VAL A 1 136 ? -12.405 -6.329 -6.033 1.00 49.47 136 VAL A O 1
ATOM 1141 N N . PHE A 1 137 ? -12.371 -8.208 -4.819 1.00 51.78 137 PHE A N 1
ATOM 1142 C CA . PHE A 1 137 ? -11.689 -9.014 -5.838 1.00 51.78 137 PHE A CA 1
ATOM 1143 C C . PHE A 1 137 ? -12.442 -10.307 -6.174 1.00 51.78 137 PHE A C 1
ATOM 1145 O O . PHE A 1 137 ? -12.752 -11.124 -5.321 1.00 51.78 137 PHE A O 1
ATOM 1152 N N . ASN A 1 138 ? -12.680 -10.538 -7.468 1.00 47.19 138 ASN A N 1
ATOM 1153 C CA . ASN A 1 138 ? -13.153 -11.834 -7.953 1.00 47.19 138 ASN A CA 1
ATOM 1154 C C . ASN A 1 138 ? -11.992 -12.839 -7.883 1.00 47.19 138 ASN A C 1
ATOM 1156 O O . ASN A 1 138 ? -10.955 -12.613 -8.514 1.00 47.19 138 ASN A O 1
ATOM 1160 N N . VAL A 1 139 ? -12.158 -13.931 -7.133 1.00 47.09 139 VAL A N 1
ATOM 1161 C CA . VAL A 1 139 ? -11.130 -14.964 -6.928 1.00 47.09 139 VAL A CA 1
ATOM 1162 C C . VAL A 1 139 ? -10.747 -15.604 -8.270 1.00 47.09 139 VAL A C 1
ATOM 1164 O O . VAL A 1 139 ? -11.419 -16.489 -8.797 1.00 47.09 139 VAL A O 1
ATOM 1167 N N . GLY A 1 140 ? -9.648 -15.130 -8.853 1.00 51.91 140 GLY A N 1
ATOM 1168 C CA . GLY A 1 140 ? -8.960 -15.753 -9.980 1.00 51.91 140 GLY A CA 1
ATOM 1169 C C . GLY A 1 140 ? -7.762 -16.580 -9.507 1.00 51.91 140 GLY A C 1
ATOM 1170 O O . GLY A 1 140 ? -7.259 -16.389 -8.404 1.00 51.91 140 GLY A O 1
ATOM 1171 N N . ARG A 1 141 ? -7.269 -17.498 -10.352 1.00 48.66 141 ARG A N 1
ATOM 1172 C CA . ARG A 1 141 ? -6.120 -18.394 -10.086 1.00 48.66 141 ARG A CA 1
ATOM 1173 C C . ARG A 1 141 ? -4.778 -17.641 -9.924 1.00 48.66 141 ARG A C 1
ATOM 1175 O O . ARG A 1 141 ? -3.892 -17.774 -10.767 1.00 48.66 141 ARG A O 1
ATOM 1182 N N . PHE A 1 142 ? -4.593 -16.866 -8.856 1.00 51.75 142 PHE A N 1
ATOM 1183 C CA . PHE A 1 142 ? -3.324 -16.181 -8.557 1.00 51.75 142 PHE A CA 1
ATOM 1184 C C . PHE A 1 142 ? -2.268 -17.108 -7.930 1.00 51.75 142 PHE A C 1
ATOM 1186 O O . PHE A 1 142 ? -1.069 -16.851 -8.049 1.00 51.75 142 PHE A O 1
ATOM 1193 N N . SER A 1 143 ? -2.698 -18.232 -7.346 1.00 52.75 143 SER A N 1
ATOM 1194 C CA . SER A 1 143 ? -1.864 -19.166 -6.570 1.00 52.75 143 SER A CA 1
ATOM 1195 C C . SER A 1 143 ? -0.680 -19.781 -7.328 1.00 52.75 143 SER A C 1
ATOM 1197 O O . SER A 1 143 ? 0.262 -20.260 -6.705 1.00 52.75 143 SER A O 1
ATOM 1199 N N . ASN A 1 144 ? -0.698 -19.790 -8.665 1.00 56.09 144 ASN A N 1
ATOM 1200 C CA . ASN A 1 144 ? 0.333 -20.475 -9.452 1.00 56.09 144 ASN A CA 1
ATOM 1201 C C . ASN A 1 144 ? 1.562 -19.603 -9.759 1.00 56.09 144 ASN A C 1
ATOM 1203 O O . ASN A 1 144 ? 2.622 -20.146 -10.075 1.00 56.09 144 ASN A O 1
ATOM 1207 N N . PHE A 1 145 ? 1.450 -18.274 -9.665 1.00 53.00 145 PHE A N 1
ATOM 1208 C CA . PHE A 1 145 ? 2.500 -17.349 -10.119 1.00 53.00 145 PHE A CA 1
ATOM 1209 C C . PHE A 1 145 ? 3.242 -16.632 -8.989 1.00 53.00 145 PHE A C 1
ATOM 1211 O O . PHE A 1 145 ? 4.364 -16.166 -9.203 1.00 53.00 145 PHE A O 1
ATOM 1218 N N . ILE A 1 146 ? 2.626 -16.537 -7.811 1.00 57.34 146 ILE A N 1
ATOM 1219 C CA . ILE A 1 146 ? 3.105 -15.731 -6.689 1.00 57.34 146 ILE A CA 1
ATOM 1220 C C . ILE A 1 146 ? 3.022 -16.563 -5.413 1.00 57.34 146 ILE A C 1
ATOM 1222 O O . ILE A 1 146 ? 1.996 -17.182 -5.142 1.00 57.34 146 ILE A O 1
ATOM 1226 N N . GLU A 1 147 ? 4.103 -16.557 -4.638 1.00 64.19 147 GLU A N 1
ATOM 1227 C CA . GLU A 1 147 ? 4.159 -17.158 -3.304 1.00 64.19 147 GLU A CA 1
ATOM 1228 C C . GLU A 1 147 ? 4.398 -16.062 -2.264 1.00 64.19 147 GLU A C 1
ATOM 1230 O O . GLU A 1 147 ? 5.264 -15.204 -2.455 1.00 64.19 147 GLU A O 1
ATOM 1235 N N . ILE A 1 148 ? 3.618 -16.082 -1.181 1.00 62.88 148 ILE A N 1
ATOM 1236 C CA . ILE A 1 148 ? 3.796 -15.194 -0.027 1.00 62.88 148 ILE A CA 1
ATOM 1237 C C . ILE A 1 148 ? 4.470 -15.973 1.081 1.00 62.88 148 ILE A C 1
ATOM 1239 O O . ILE A 1 148 ? 3.975 -17.030 1.468 1.00 62.88 148 ILE A O 1
ATOM 1243 N N . PHE A 1 149 ? 5.538 -15.419 1.639 1.00 62.94 149 PHE A N 1
ATOM 1244 C CA . PHE A 1 149 ? 6.246 -16.012 2.765 1.00 62.94 149 PHE A CA 1
ATOM 1245 C C . PHE A 1 149 ? 6.065 -15.139 4.003 1.00 62.94 149 PHE A C 1
ATOM 1247 O O . PHE A 1 149 ? 6.210 -13.919 3.938 1.00 62.94 149 PHE A O 1
ATOM 1254 N N . ASP A 1 150 ? 5.733 -15.774 5.125 1.00 66.38 150 ASP A N 1
ATOM 1255 C CA . ASP A 1 150 ? 5.865 -15.181 6.455 1.00 66.38 150 ASP A CA 1
ATOM 1256 C C . ASP A 1 150 ? 7.321 -15.366 6.887 1.00 66.38 150 ASP A C 1
ATOM 1258 O O . ASP A 1 150 ? 7.797 -16.492 6.954 1.00 66.38 150 ASP A O 1
ATOM 1262 N N . LEU A 1 151 ? 8.050 -14.290 7.176 1.00 59.59 151 LEU A N 1
ATOM 1263 C CA . LEU A 1 151 ? 9.479 -14.363 7.498 1.00 59.59 151 LEU A CA 1
ATOM 1264 C C . LEU A 1 151 ? 9.789 -15.131 8.796 1.00 59.59 151 LEU A C 1
ATOM 1266 O O . LEU A 1 151 ? 10.956 -15.414 9.065 1.00 59.59 151 LEU A O 1
ATOM 1270 N N . LEU A 1 152 ? 8.774 -15.469 9.599 1.00 55.69 152 LEU A N 1
ATOM 1271 C CA . LEU A 1 152 ? 8.902 -16.333 10.776 1.00 55.69 152 LEU A CA 1
ATOM 1272 C C . LEU A 1 152 ? 8.573 -17.813 10.501 1.00 55.69 152 LEU A C 1
ATOM 1274 O O . LEU A 1 152 ? 8.756 -18.644 11.391 1.00 55.69 152 LEU A O 1
ATOM 1278 N N . GLY A 1 153 ? 8.113 -18.160 9.294 1.00 54.81 153 GLY A N 1
ATOM 1279 C CA . GLY A 1 153 ? 7.745 -19.518 8.891 1.00 54.81 153 GLY A CA 1
ATOM 1280 C C . GLY A 1 153 ? 8.346 -19.924 7.541 1.00 54.81 153 GLY A C 1
ATOM 1281 O O . GLY A 1 153 ? 8.558 -19.117 6.648 1.00 54.81 153 GLY A O 1
ATOM 1282 N N . SER A 1 154 ? 8.629 -21.211 7.356 1.00 51.12 154 SER A N 1
ATOM 1283 C CA . SER A 1 154 ? 9.236 -21.740 6.123 1.00 51.12 154 SER A CA 1
ATOM 1284 C C . SER A 1 154 ? 8.220 -22.170 5.053 1.00 51.12 154 SER A C 1
ATOM 1286 O O . SER A 1 154 ? 8.620 -22.650 3.994 1.00 51.12 154 SER A O 1
ATOM 1288 N N . THR A 1 155 ? 6.914 -22.018 5.308 1.00 53.97 155 THR A N 1
ATOM 1289 C CA . THR A 1 155 ? 5.847 -22.433 4.383 1.00 53.97 155 THR A CA 1
ATOM 1290 C C . THR A 1 155 ? 5.124 -21.222 3.788 1.00 53.97 155 THR A C 1
ATOM 1292 O O . THR A 1 155 ? 4.745 -20.314 4.531 1.00 53.97 155 THR A O 1
ATOM 1295 N N . PRO A 1 156 ? 4.931 -21.173 2.456 1.00 52.94 156 PRO A N 1
ATOM 1296 C CA . PRO A 1 156 ? 4.218 -20.074 1.831 1.00 52.94 156 PRO A CA 1
ATOM 1297 C C . PRO A 1 156 ? 2.742 -20.085 2.244 1.00 52.94 156 PRO A C 1
ATOM 1299 O O . PRO A 1 156 ? 2.070 -21.116 2.154 1.00 52.94 156 PRO A O 1
ATOM 1302 N N . ARG A 1 157 ? 2.215 -18.924 2.649 1.00 57.91 157 ARG A N 1
ATOM 1303 C CA . ARG A 1 157 ? 0.768 -18.731 2.780 1.00 57.91 157 ARG A CA 1
ATOM 1304 C C . ARG A 1 157 ? 0.198 -18.608 1.373 1.00 57.91 157 ARG A C 1
ATOM 1306 O O . ARG A 1 157 ? 0.201 -17.538 0.769 1.00 57.91 157 ARG A O 1
ATOM 1313 N N . PHE A 1 158 ? -0.264 -19.726 0.826 1.00 52.12 158 PHE A N 1
ATOM 1314 C CA . PHE A 1 158 ? -1.215 -19.675 -0.280 1.00 52.12 158 PHE A CA 1
ATOM 1315 C C . PHE A 1 158 ? -2.503 -18.995 0.205 1.00 52.12 158 PHE A C 1
ATOM 1317 O O . PHE A 1 158 ? -2.729 -18.929 1.412 1.00 52.12 158 PHE A O 1
ATOM 1324 N N . CYS A 1 159 ? -3.345 -18.520 -0.720 1.00 43.16 159 CYS A N 1
ATOM 1325 C CA . CYS A 1 159 ? -4.747 -18.144 -0.482 1.00 43.16 159 CYS A CA 1
ATOM 1326 C C . CYS A 1 159 ? -5.562 -19.325 0.096 1.00 43.16 159 CYS A C 1
ATOM 1328 O O . CYS A 1 159 ? -6.517 -19.795 -0.513 1.00 43.16 159 CYS A O 1
ATOM 1330 N N . GLN A 1 160 ? -5.171 -19.878 1.239 1.00 35.50 160 GLN A N 1
ATOM 1331 C CA . GLN A 1 160 ? -6.086 -20.539 2.139 1.00 35.50 160 GLN A CA 1
ATOM 1332 C C . GLN A 1 160 ? -6.708 -19.390 2.907 1.00 35.50 160 GLN A C 1
ATOM 1334 O O . GLN A 1 160 ? -6.083 -18.817 3.799 1.00 35.50 160 GLN A O 1
ATOM 1339 N N . SER A 1 161 ? -7.893 -18.997 2.436 1.00 34.00 161 SER A N 1
ATOM 1340 C CA . SER A 1 161 ? -8.857 -18.180 3.162 1.00 34.00 161 SER A CA 1
ATOM 1341 C C . SER A 1 161 ? -8.660 -18.382 4.659 1.00 34.00 161 SER A C 1
ATOM 1343 O O . SER A 1 161 ? -8.706 -19.523 5.127 1.00 34.00 161 SER A O 1
ATOM 1345 N N . VAL A 1 162 ? -8.401 -17.303 5.395 1.00 32.59 162 VAL A N 1
ATOM 1346 C CA . VAL A 1 162 ? -8.482 -17.347 6.855 1.00 32.59 162 VAL A CA 1
ATOM 1347 C C . VAL A 1 162 ? -9.915 -17.783 7.168 1.00 32.59 162 VAL A C 1
ATOM 1349 O O . VAL A 1 162 ? -10.843 -17.014 6.921 1.00 32.59 162 VAL A O 1
ATOM 1352 N N . ILE A 1 163 ? -10.081 -19.047 7.568 1.00 32.16 163 ILE A N 1
ATOM 1353 C CA . ILE A 1 163 ? -11.346 -19.611 8.057 1.00 32.16 163 ILE A CA 1
ATOM 1354 C C . ILE A 1 163 ? -11.629 -18.997 9.425 1.00 32.16 163 ILE A C 1
ATOM 1356 O O . ILE A 1 163 ? -10.680 -18.953 10.243 1.00 32.16 163 ILE A O 1
#

Sequence (163 aa):
FGDPCYKIGSSKLMDFCLKVGTEIETLFREILNDKKFDSEHDIAIKRNNQNIDVYKKIIEPKYELRRYSLFVKPIKVEIFPFIKFESKTPEWFKIYSKDKHNKLNLIQNWNMMHSLFSLGALLLLVINHPSVEDKVFNVGRFSNFIEIFDLLGSTPRFCQSVI

Foldseek 3Di:
DPDCQQQAFDLVLLVLLLVLLVLLLVLLLVVLPDPVQVPPPPSVVCSVVDDLLSSLVRVCVVQVLQQKWKAFVVVRDIDRLCNPSNPDDGPLNVLCVVCVVPSVSSRNRGGVVSSVSSVVSSVSSLLSCVVCVVVRHDDDDPQPGMFMDRNVDPDTDGSPPPD

Solvent-accessible surface area (backbone atoms only — not comparable to full-atom values): 9532 Å² total; per-residue (Å²): 139,86,56,66,78,51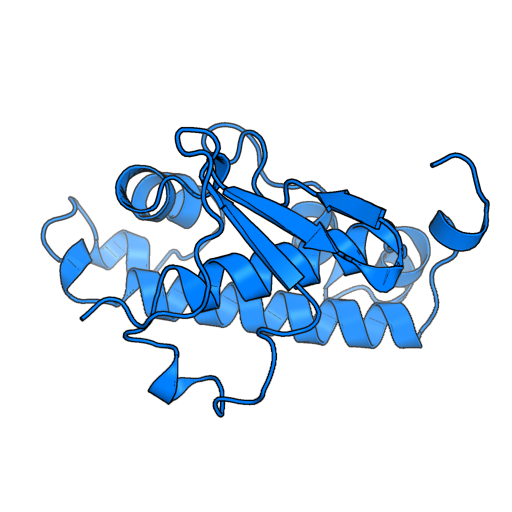,64,55,41,39,74,68,56,38,55,48,46,56,50,54,52,48,52,42,56,48,49,55,49,54,59,65,68,36,74,91,42,70,84,43,85,64,38,71,60,46,70,72,58,72,46,72,67,51,44,33,71,60,48,34,80,77,66,45,54,51,46,38,37,39,37,37,60,95,77,72,43,76,46,54,46,32,58,58,36,82,83,39,83,41,66,51,56,52,53,46,74,73,24,72,89,36,67,70,59,30,27,70,74,41,24,49,56,40,49,53,35,49,53,47,41,42,52,53,53,42,69,77,33,53,92,46,28,83,76,76,46,83,92,63,93,55,72,84,54,48,44,33,33,40,78,92,49,95,59,62,59,59,90,68,69,83,124

Mean predicted aligned error: 7.95 Å

Secondary structure (DSSP, 8-state):
---GGGT---HHHHHHHHHHHHHHHHHHHHHHHSGGGTTSTTHHHHHHS--HHHHHHHTHHHH-GGGEEEEEGGGTEEE-TTTTTTT---HHHHHHHHHTT-HHHHHHH--HHHHHHHHHHHHHHHHT-HHHHHHH----S-TTTEEEEETT-SSB--S----

Organism: NCBI:txid412755

Radius of gyration: 15.96 Å; Cα contacts (8 Å, |Δi|>4): 198; chains: 1; bounding box: 37×38×41 Å